Protein AF-A0A3C1P067-F1 (afdb_monomer)

Nearest PDB structures (foldseek):
  3o05-assembly1_A  TM=1.011E+00  e=6.252E-05  Saccharomyces cerevisiae
  5lnw-assembly1_C  TM=1.011E+00  e=7.720E-05  Arabidopsis thaliana
  5k2z-assembly1_D  TM=1.010E+00  e=1.097E-04  Arabidopsis thaliana
  7lb6-assembly1_N  TM=1.011E+00  e=1.177E-04  Arabidopsis thaliana
  4adu-assembly1_A  TM=9.879E-01  e=2.736E-04  Plasmodium berghei

Structure (mmCIF, N/CA/C/O backbone):
data_AF-A0A3C1P067-F1
#
_entry.id   AF-A0A3C1P067-F1
#
loop_
_atom_site.group_PDB
_atom_site.id
_atom_site.type_symbol
_atom_site.label_atom_id
_atom_site.label_alt_id
_atom_site.label_comp_id
_atom_site.label_asym_id
_atom_site.label_entity_id
_atom_site.label_seq_id
_atom_site.pdbx_PDB_ins_code
_atom_site.Cartn_x
_atom_site.Cartn_y
_atom_site.Cartn_z
_atom_site.occupancy
_atom_site.B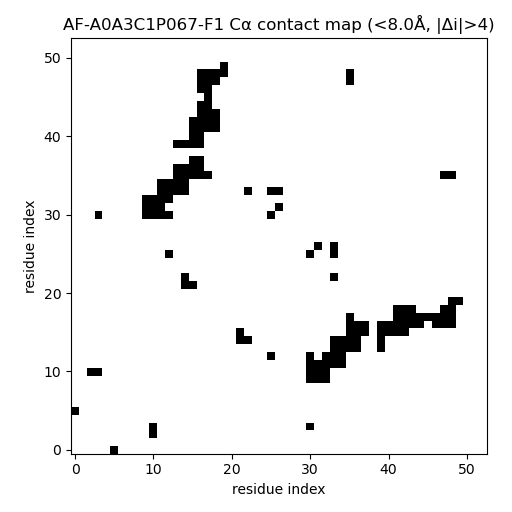_iso_or_equiv
_atom_site.auth_seq_id
_atom_site.auth_comp_id
_atom_site.auth_asym_id
_atom_site.auth_atom_id
_atom_site.pdbx_PDB_model_num
ATOM 1 N N . GLU A 1 1 ? -10.506 -13.066 9.622 1.00 71.94 1 GLU A N 1
ATOM 2 C CA . GLU A 1 1 ? -10.489 -11.592 9.715 1.00 71.94 1 GLU A CA 1
ATOM 3 C C . GLU A 1 1 ? -9.083 -11.090 9.404 1.00 71.94 1 GLU A C 1
ATOM 5 O O . GLU A 1 1 ? -8.140 -11.841 9.635 1.00 71.94 1 GLU A O 1
ATOM 10 N N . GLY A 1 2 ? -8.943 -9.910 8.791 1.00 92.62 2 GLY A N 1
ATOM 11 C CA . GLY A 1 2 ? -7.647 -9.330 8.393 1.00 92.62 2 GLY A CA 1
ATOM 12 C C . GLY A 1 2 ? -7.182 -8.214 9.335 1.00 92.62 2 GLY A C 1
ATOM 13 O O . GLY A 1 2 ? -7.921 -7.829 10.236 1.00 92.62 2 GLY A O 1
ATOM 14 N N . ILE A 1 3 ? -5.982 -7.665 9.104 1.00 96.12 3 ILE A N 1
ATOM 15 C CA . ILE A 1 3 ? -5.366 -6.641 9.976 1.00 96.12 3 ILE A CA 1
ATOM 16 C C . ILE A 1 3 ? -6.274 -5.413 10.147 1.00 96.12 3 ILE A C 1
ATOM 18 O O . ILE A 1 3 ? -6.469 -4.977 11.273 1.00 96.12 3 ILE A O 1
ATOM 22 N N . ILE A 1 4 ? -6.889 -4.917 9.065 1.00 95.94 4 ILE A N 1
ATOM 23 C CA . ILE A 1 4 ? -7.799 -3.753 9.094 1.00 95.94 4 ILE A CA 1
ATOM 24 C C . ILE A 1 4 ? -8.980 -3.976 10.052 1.00 95.94 4 ILE A C 1
ATOM 26 O O . ILE A 1 4 ? -9.358 -3.073 10.783 1.00 95.94 4 ILE A O 1
ATOM 30 N N . ALA A 1 5 ? -9.543 -5.187 10.089 1.00 96.94 5 ALA A N 1
ATOM 31 C CA . ALA A 1 5 ? -10.670 -5.500 10.970 1.00 96.94 5 ALA A CA 1
ATOM 32 C C . ALA A 1 5 ? -10.246 -5.736 12.432 1.00 96.94 5 ALA A C 1
ATOM 34 O O . ALA A 1 5 ? -11.080 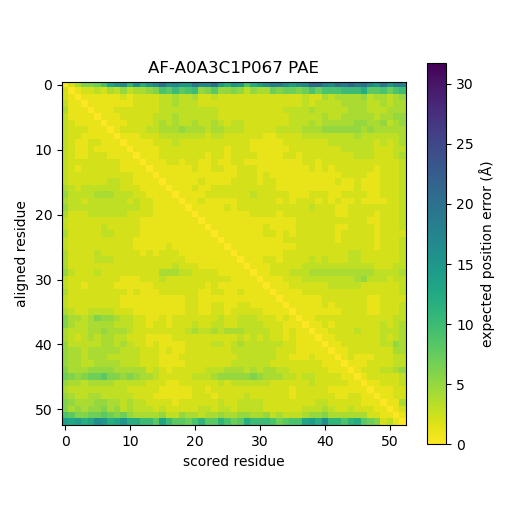-5.683 13.330 1.00 96.94 5 ALA A O 1
ATOM 35 N N . ALA A 1 6 ? -8.963 -6.018 12.672 1.00 97.81 6 ALA A N 1
ATOM 36 C CA . ALA A 1 6 ? -8.450 -6.386 13.987 1.00 97.81 6 ALA A CA 1
ATOM 37 C C . ALA A 1 6 ? -8.080 -5.179 14.863 1.00 97.81 6 ALA A C 1
ATOM 39 O O . ALA A 1 6 ? -7.922 -5.335 16.074 1.00 97.81 6 ALA A O 1
ATOM 40 N N . VAL A 1 7 ? -7.898 -3.993 14.273 1.00 97.19 7 VAL A N 1
ATOM 41 C CA . VAL A 1 7 ? -7.406 -2.804 14.979 1.00 97.19 7 VAL A CA 1
ATOM 42 C C . VAL A 1 7 ? -8.265 -1.578 14.691 1.00 97.19 7 VAL A C 1
ATOM 44 O O . VAL A 1 7 ? -8.891 -1.472 13.645 1.00 97.19 7 VAL A O 1
ATOM 47 N N . SER A 1 8 ? -8.280 -0.635 15.633 1.00 97.06 8 SER A N 1
ATOM 48 C CA . SER A 1 8 ? -8.972 0.655 15.497 1.00 97.06 8 SER A CA 1
ATOM 49 C C . SER A 1 8 ? -8.052 1.809 15.087 1.00 97.06 8 SER A C 1
ATOM 51 O O . SER A 1 8 ? -8.522 2.931 14.908 1.00 97.06 8 SER A O 1
ATOM 53 N N . ILE A 1 9 ? -6.743 1.559 14.997 1.00 97.81 9 ILE A N 1
ATOM 54 C CA . ILE A 1 9 ? -5.759 2.542 14.535 1.00 97.81 9 ILE A CA 1
ATOM 55 C C . ILE A 1 9 ? -5.627 2.485 13.008 1.00 97.81 9 ILE A C 1
ATOM 57 O O . ILE A 1 9 ? -5.867 1.420 12.438 1.00 97.81 9 ILE A O 1
ATOM 61 N N . PRO A 1 10 ? -5.199 3.581 12.353 1.00 98.00 10 PRO A N 1
ATOM 62 C CA . PRO A 1 10 ? -4.979 3.581 10.914 1.00 98.00 10 PRO A CA 1
ATOM 63 C C . PRO A 1 10 ? -3.989 2.500 10.473 1.00 98.00 10 PRO A C 1
ATOM 65 O O . PRO A 1 10 ? -2.949 2.293 11.108 1.00 98.00 10 PRO A O 1
ATOM 68 N N . VAL A 1 11 ? -4.298 1.840 9.362 1.00 97.81 11 VAL A N 1
ATOM 69 C CA . VAL A 1 11 ? -3.481 0.795 8.750 1.00 97.81 11 VAL A CA 1
ATOM 70 C C . VAL A 1 11 ? -2.843 1.320 7.471 1.00 97.81 11 VAL A C 1
ATOM 72 O O . VAL A 1 11 ? -3.502 1.834 6.571 1.00 97.81 11 VAL A O 1
ATOM 75 N N . MET A 1 12 ? -1.529 1.135 7.381 1.00 97.88 12 MET A N 1
ATOM 76 C CA . MET A 1 12 ? -0.739 1.436 6.194 1.00 97.88 12 MET A CA 1
ATOM 77 C C . MET A 1 12 ? -0.335 0.142 5.490 1.00 97.88 12 MET A C 1
ATOM 79 O O . MET A 1 12 ? -0.028 -0.859 6.143 1.00 97.88 12 MET A O 1
ATOM 83 N N . ALA A 1 13 ? -0.280 0.178 4.161 1.00 97.94 13 ALA A N 1
ATOM 84 C CA . ALA A 1 13 ? 0.285 -0.897 3.354 1.00 97.94 13 ALA A CA 1
ATOM 85 C C . ALA A 1 13 ? 1.366 -0.374 2.405 1.00 97.94 13 ALA A C 1
ATOM 87 O O . ALA A 1 13 ? 1.352 0.788 2.001 1.00 97.94 13 ALA A O 1
ATOM 88 N N . LYS A 1 14 ? 2.309 -1.253 2.052 1.00 98.06 14 LYS A N 1
ATOM 89 C CA . LYS A 1 14 ? 3.421 -0.926 1.158 1.00 98.06 14 LYS A CA 1
ATOM 90 C C . LYS A 1 14 ? 3.089 -1.268 -0.292 1.00 98.06 14 LYS A C 1
ATOM 92 O O . LYS A 1 14 ? 2.577 -2.353 -0.557 1.00 98.06 14 LYS A O 1
ATOM 97 N N . ALA A 1 15 ? 3.450 -0.376 -1.206 1.00 98.00 15 ALA A N 1
ATOM 98 C CA . ALA A 1 15 ? 3.464 -0.598 -2.648 1.00 98.00 15 ALA A CA 1
ATOM 99 C C . ALA A 1 15 ? 4.906 -0.530 -3.170 1.00 98.00 15 ALA A C 1
ATOM 101 O O . ALA A 1 15 ? 5.747 0.177 -2.605 1.00 98.00 15 ALA A O 1
ATOM 102 N N . ARG A 1 16 ? 5.211 -1.264 -4.244 1.00 98.50 16 ARG A N 1
ATOM 103 C CA . ARG A 1 16 ? 6.515 -1.165 -4.914 1.00 98.50 16 ARG A CA 1
ATOM 104 C C . ARG A 1 16 ? 6.666 0.184 -5.617 1.00 98.50 16 ARG A C 1
ATOM 106 O O . ARG A 1 16 ? 5.690 0.722 -6.142 1.00 98.50 16 ARG A O 1
ATOM 113 N N . ILE A 1 17 ? 7.904 0.680 -5.694 1.00 98.00 17 ILE A N 1
ATOM 114 C CA . ILE A 1 17 ? 8.238 1.891 -6.460 1.00 98.00 17 ILE A CA 1
ATOM 115 C C . ILE A 1 17 ? 7.752 1.754 -7.908 1.00 98.00 17 ILE A C 1
ATOM 117 O O . ILE A 1 17 ? 8.047 0.756 -8.575 1.00 98.00 17 ILE A O 1
ATOM 121 N N . GLY A 1 18 ? 6.969 2.739 -8.352 1.00 97.00 18 GLY A N 1
ATOM 122 C CA . GLY A 1 18 ? 6.388 2.842 -9.689 1.00 97.00 18 GLY A CA 1
ATOM 123 C C . GLY A 1 18 ? 5.189 1.932 -9.966 1.00 97.00 18 GLY A C 1
ATOM 124 O O . GLY A 1 18 ? 4.602 1.996 -11.047 1.00 97.00 18 GLY A O 1
ATOM 125 N N . HIS A 1 19 ? 4.769 1.090 -9.015 1.00 97.88 19 HIS A N 1
ATOM 126 C CA . HIS A 1 19 ? 3.711 0.105 -9.250 1.00 97.88 19 HIS A CA 1
ATOM 127 C C . HIS A 1 19 ? 2.301 0.654 -8.971 1.00 97.88 19 HIS A C 1
ATOM 129 O O . HIS A 1 19 ? 1.625 0.249 -8.022 1.00 97.88 19 HIS A O 1
ATOM 135 N N . PHE A 1 20 ? 1.797 1.539 -9.833 1.00 96.69 20 PHE A N 1
ATOM 136 C CA . PHE A 1 20 ? 0.497 2.201 -9.628 1.00 96.69 20 PHE A CA 1
ATOM 137 C C . PHE A 1 20 ? -0.681 1.220 -9.461 1.00 96.69 20 PHE A C 1
ATOM 139 O O . PHE A 1 20 ? -1.578 1.462 -8.658 1.00 96.69 20 PHE A O 1
ATOM 146 N N . ALA A 1 21 ? -0.661 0.073 -10.148 1.00 97.31 21 ALA A N 1
ATOM 147 C CA . ALA A 1 21 ? -1.719 -0.931 -10.027 1.00 97.31 21 ALA A CA 1
ATOM 148 C C . ALA A 1 21 ? -1.768 -1.585 -8.630 1.00 97.31 21 ALA A C 1
ATOM 150 O O . ALA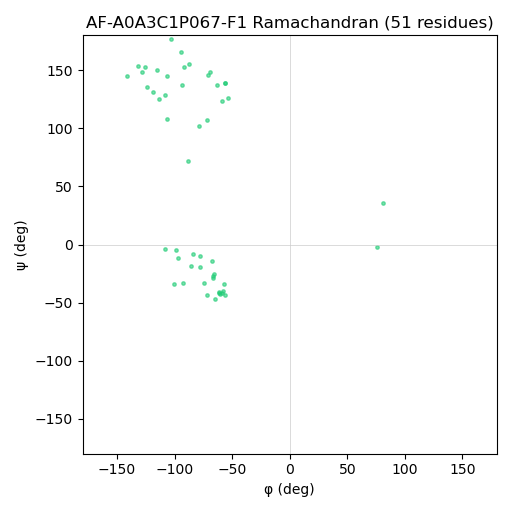 A 1 21 ? -2.834 -1.991 -8.179 1.00 97.31 21 ALA A O 1
ATOM 151 N N . GLU A 1 22 ? -0.639 -1.650 -7.911 1.00 97.31 22 GLU A N 1
ATOM 152 C CA . GLU A 1 22 ? -0.629 -2.142 -6.524 1.00 97.31 22 GLU A CA 1
ATOM 153 C C . GLU A 1 22 ? -1.278 -1.109 -5.613 1.00 97.31 22 GLU A C 1
ATOM 155 O O . GLU A 1 22 ? -2.125 -1.463 -4.796 1.00 97.31 22 GLU A O 1
ATOM 160 N N . ALA A 1 23 ? -0.948 0.171 -5.803 1.00 97.00 23 ALA A N 1
ATOM 161 C CA . ALA A 1 23 ? -1.584 1.256 -5.070 1.00 97.00 23 ALA A CA 1
ATOM 162 C C . ALA A 1 23 ? -3.108 1.291 -5.297 1.00 97.00 23 ALA A C 1
ATOM 164 O O . ALA A 1 23 ? -3.857 1.409 -4.332 1.00 97.00 23 ALA A O 1
ATOM 165 N N . GLN A 1 24 ? -3.585 1.086 -6.530 1.00 97.38 24 GLN A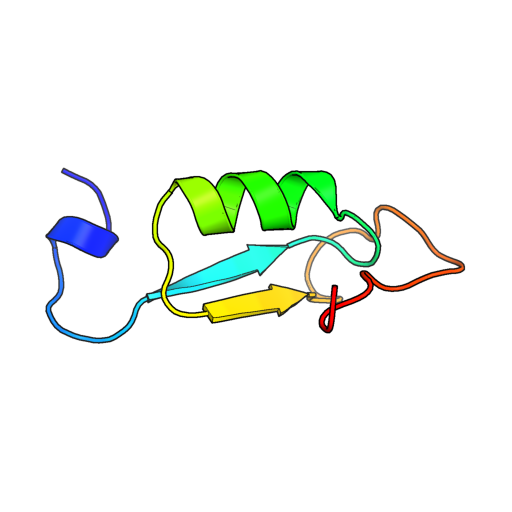 N 1
ATOM 166 C CA . GLN A 1 24 ? -5.023 1.008 -6.838 1.00 97.38 24 GLN A CA 1
ATOM 167 C C . GLN A 1 24 ? -5.729 -0.153 -6.122 1.00 97.38 24 GLN A C 1
ATOM 169 O O . GLN A 1 24 ? -6.840 0.007 -5.606 1.00 97.38 24 GLN A O 1
ATOM 174 N N . VAL A 1 25 ? -5.089 -1.325 -6.058 1.00 97.69 25 VAL A N 1
ATOM 175 C CA . VAL A 1 25 ? -5.621 -2.472 -5.308 1.00 97.69 25 VAL A CA 1
ATOM 176 C C . VAL A 1 25 ? -5.670 -2.160 -3.814 1.00 97.69 25 VAL A C 1
ATOM 178 O O . VAL A 1 25 ? -6.703 -2.379 -3.188 1.00 97.69 25 VAL A O 1
ATOM 181 N N . LEU A 1 26 ? -4.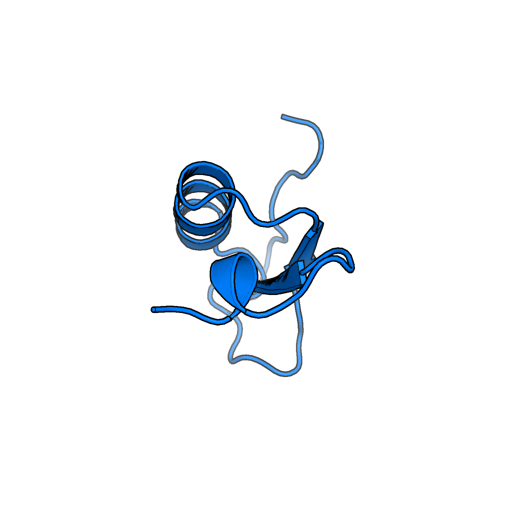596 -1.609 -3.241 1.00 97.06 26 LEU A N 1
ATOM 182 C CA . LEU A 1 26 ? -4.552 -1.246 -1.822 1.00 97.06 26 LEU A CA 1
ATOM 183 C C . LEU A 1 26 ? -5.614 -0.197 -1.465 1.00 97.06 26 LEU A C 1
ATOM 185 O O . LEU A 1 26 ? -6.308 -0.353 -0.461 1.00 97.06 26 LEU A O 1
ATOM 189 N N . GLN A 1 27 ? -5.805 0.813 -2.315 1.00 95.31 27 GLN A N 1
ATOM 190 C CA . GLN A 1 27 ? -6.862 1.813 -2.158 1.00 95.31 27 GLN A CA 1
ATOM 191 C C . GLN A 1 27 ? -8.256 1.169 -2.190 1.00 95.31 27 GLN A C 1
ATOM 193 O O . GLN A 1 27 ? -9.097 1.480 -1.350 1.00 95.31 27 GLN A O 1
ATOM 198 N N . SER A 1 28 ? -8.488 0.222 -3.105 1.00 96.81 28 SER A N 1
ATOM 199 C CA . SER A 1 28 ? -9.758 -0.515 -3.201 1.00 96.81 28 SER A CA 1
ATOM 200 C C . SER A 1 28 ? -10.018 -1.420 -1.990 1.00 96.81 28 SER A C 1
ATOM 202 O O . SER A 1 28 ? -11.171 -1.672 -1.647 1.00 96.81 28 SER A O 1
ATOM 204 N N . LEU A 1 29 ? -8.960 -1.908 -1.333 1.00 96.06 29 LEU A N 1
ATOM 205 C CA . LEU A 1 29 ? -9.039 -2.686 -0.092 1.00 96.06 29 LEU A CA 1
ATOM 206 C C . LEU A 1 29 ? -9.277 -1.818 1.156 1.00 96.06 29 LEU A C 1
ATOM 208 O O . LEU A 1 29 ? -9.560 -2.371 2.218 1.00 96.06 29 LEU A O 1
ATOM 212 N N . GLY A 1 30 ? -9.190 -0.490 1.036 1.00 95.38 30 GLY A N 1
ATOM 213 C CA . GLY A 1 30 ? -9.519 0.447 2.110 1.00 95.38 30 GLY A CA 1
ATOM 214 C C . GLY A 1 30 ? -8.411 0.649 3.143 1.00 95.38 30 GLY A C 1
ATOM 215 O O . GLY A 1 30 ? -8.713 0.802 4.322 1.00 95.38 30 GLY A O 1
ATOM 216 N N . VAL A 1 31 ? -7.139 0.631 2.731 1.00 96.62 31 VAL A N 1
ATOM 217 C CA . VAL A 1 31 ? -6.043 1.074 3.613 1.00 96.62 31 VAL A CA 1
ATOM 218 C C . VAL A 1 31 ? -6.083 2.593 3.793 1.00 96.62 31 VAL A C 1
ATOM 220 O O . VAL A 1 31 ? -6.415 3.319 2.857 1.00 96.62 31 VAL A O 1
ATOM 223 N N . ASP A 1 32 ? -5.702 3.083 4.971 1.00 97.62 32 ASP A N 1
ATOM 224 C CA . ASP A 1 32 ? -5.702 4.520 5.268 1.00 97.62 32 ASP A CA 1
ATOM 225 C C . ASP A 1 32 ? -4.545 5.251 4.574 1.00 97.62 32 ASP A C 1
ATOM 227 O O . ASP A 1 32 ? -4.675 6.409 4.175 1.00 97.62 32 ASP A O 1
ATOM 231 N N . TYR A 1 33 ? -3.406 4.567 4.416 1.00 97.38 33 TYR A N 1
ATOM 232 C CA . TYR A 1 33 ? -2.204 5.113 3.788 1.00 97.38 33 TYR A CA 1
ATOM 233 C C . TYR A 1 33 ? -1.497 4.077 2.912 1.00 97.38 33 TYR A C 1
ATOM 235 O O . TYR A 1 33 ? -1.415 2.892 3.250 1.00 97.38 33 TYR A O 1
ATOM 243 N N . ILE A 1 34 ? -0.919 4.555 1.810 1.00 97.56 34 ILE A N 1
ATOM 244 C CA . ILE A 1 34 ? -0.069 3.769 0.915 1.00 97.56 34 ILE A CA 1
ATOM 245 C C . ILE A 1 34 ? 1.353 4.317 0.997 1.00 97.56 34 ILE A C 1
ATOM 247 O O . ILE A 1 34 ? 1.585 5.502 0.764 1.00 97.56 34 ILE A O 1
ATOM 251 N N . ASP A 1 35 ? 2.296 3.437 1.308 1.00 98.06 35 ASP A N 1
ATOM 252 C CA . ASP A 1 35 ? 3.724 3.734 1.367 1.00 98.06 35 ASP A CA 1
ATOM 253 C C . ASP A 1 35 ? 4.437 3.123 0.158 1.00 98.06 35 ASP A C 1
ATOM 255 O O . ASP A 1 35 ? 4.581 1.905 0.048 1.00 98.06 35 ASP A O 1
ATOM 259 N N . GLU A 1 36 ? 4.859 3.967 -0.778 1.00 97.75 36 GLU A N 1
ATOM 260 C CA . GLU A 1 36 ? 5.673 3.539 -1.914 1.00 97.75 36 GLU A CA 1
ATOM 261 C C . GLU A 1 36 ? 7.120 3.373 -1.447 1.00 97.75 36 GLU A C 1
ATOM 263 O O . GLU A 1 36 ? 7.828 4.360 -1.259 1.00 97.75 36 GLU A O 1
ATOM 268 N N . SER A 1 37 ? 7.538 2.125 -1.229 1.00 97.19 37 SER A N 1
ATOM 269 C CA . SER A 1 37 ? 8.715 1.829 -0.414 1.00 97.19 37 SER A CA 1
ATOM 270 C C . SER A 1 37 ? 9.807 1.102 -1.195 1.00 97.19 37 SER A C 1
ATOM 272 O O . SER A 1 37 ? 9.577 0.063 -1.812 1.00 97.19 37 SER A O 1
ATOM 274 N N . GLU A 1 38 ? 11.028 1.611 -1.069 1.00 95.44 38 GLU A N 1
ATOM 275 C CA . GLU A 1 38 ? 12.291 1.043 -1.548 1.00 95.44 38 GLU A CA 1
ATOM 276 C C . GLU A 1 38 ? 12.697 -0.249 -0.827 1.00 95.44 38 GLU A C 1
ATOM 278 O O . GLU A 1 38 ? 13.571 -0.980 -1.291 1.00 95.44 38 GLU A O 1
ATOM 283 N N . VAL A 1 39 ? 12.059 -0.543 0.312 1.00 97.19 39 VAL A N 1
ATOM 284 C CA . VAL A 1 39 ? 12.220 -1.817 1.030 1.00 97.19 39 VAL A CA 1
ATOM 285 C C . VAL A 1 39 ? 11.670 -2.981 0.200 1.00 97.19 39 VAL A C 1
ATOM 287 O O . VAL A 1 39 ? 12.105 -4.122 0.364 1.00 97.19 39 VAL A O 1
ATOM 290 N N . LEU A 1 40 ? 10.720 -2.706 -0.700 1.00 95.94 40 LEU A N 1
ATOM 291 C CA . LEU A 1 40 ? 10.238 -3.670 -1.681 1.00 95.94 40 LEU A CA 1
ATOM 292 C C . LEU A 1 40 ? 11.034 -3.547 -2.984 1.00 95.94 40 LEU A C 1
ATOM 294 O O . LEU A 1 40 ? 11.525 -2.479 -3.338 1.00 95.94 40 LEU A O 1
ATOM 298 N N . THR A 1 41 ? 11.129 -4.644 -3.737 1.00 97.44 41 THR A N 1
ATOM 299 C CA . THR A 1 41 ? 11.777 -4.633 -5.055 1.00 97.44 41 THR A CA 1
ATOM 300 C C . THR A 1 41 ? 11.073 -3.630 -5.981 1.00 97.44 41 THR A C 1
ATOM 302 O O . THR A 1 41 ? 9.867 -3.785 -6.192 1.00 97.44 41 THR A O 1
ATOM 305 N N . PRO A 1 42 ? 11.781 -2.635 -6.553 1.00 96.56 42 PRO A N 1
ATOM 306 C CA . PRO A 1 42 ? 11.177 -1.668 -7.468 1.00 96.56 42 PRO A CA 1
ATOM 307 C C . PRO A 1 42 ? 10.500 -2.355 -8.656 1.00 96.56 42 PRO A C 1
ATOM 309 O O . PRO A 1 42 ? 11.030 -3.324 -9.203 1.00 96.56 42 PRO A O 1
ATOM 312 N N . ALA A 1 43 ? 9.324 -1.866 -9.050 1.00 97.50 43 ALA A N 1
ATOM 313 C CA . ALA A 1 43 ? 8.64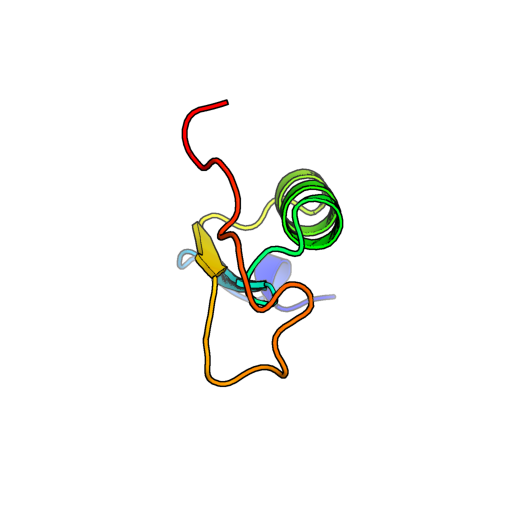3 -2.325 -10.259 1.00 97.50 43 ALA A CA 1
ATOM 314 C C . ALA A 1 43 ? 8.998 -1.462 -11.473 1.00 97.50 43 ALA A C 1
ATOM 316 O O . ALA A 1 43 ? 9.090 -1.975 -12.586 1.00 97.50 43 ALA A O 1
ATOM 317 N N . ASP A 1 44 ? 9.230 -0.172 -11.240 1.00 96.69 44 ASP A N 1
ATOM 318 C CA . ASP A 1 44 ? 9.819 0.761 -12.191 1.00 96.69 44 ASP A CA 1
ATOM 319 C C . ASP A 1 44 ? 11.056 1.399 -11.537 1.00 96.69 44 ASP A C 1
ATOM 321 O O . ASP A 1 44 ? 11.037 1.768 -10.364 1.00 96.69 44 ASP A O 1
ATOM 325 N N . TYR A 1 45 ? 12.149 1.495 -12.292 1.00 95.25 45 TYR A N 1
ATOM 326 C CA . TYR A 1 45 ? 13.398 2.123 -11.850 1.00 95.25 45 TYR A CA 1
ATOM 327 C C . TYR A 1 45 ? 13.525 3.580 -12.312 1.00 95.25 45 TYR A C 1
ATOM 329 O O . TYR A 1 45 ? 14.433 4.282 -11.869 1.00 95.25 45 TYR A O 1
ATOM 337 N N . ALA A 1 46 ? 12.657 4.027 -13.220 1.00 96.88 46 ALA A N 1
ATOM 338 C CA . ALA A 1 46 ? 12.675 5.369 -13.784 1.00 96.88 46 ALA A CA 1
ATOM 339 C C . ALA A 1 46 ? 11.628 6.284 -13.140 1.00 96.88 46 ALA A C 1
ATOM 341 O O . ALA A 1 46 ? 11.888 7.477 -12.984 1.00 96.88 46 ALA A O 1
ATOM 342 N N . ASN A 1 47 ? 10.466 5.744 -12.756 1.00 96.75 47 ASN A N 1
ATOM 343 C CA . ASN A 1 47 ? 9.335 6.541 -12.283 1.00 96.75 47 ASN A CA 1
ATOM 344 C C . ASN A 1 47 ? 8.791 6.059 -10.937 1.00 96.75 47 ASN A C 1
ATOM 346 O O . ASN A 1 47 ? 8.774 4.867 -10.638 1.00 96.75 47 ASN A O 1
ATOM 350 N N . HIS A 1 48 ? 8.284 7.016 -10.163 1.00 97.06 48 HIS A N 1
ATOM 351 C CA . HIS A 1 48 ? 7.418 6.758 -9.017 1.00 97.06 48 HIS A CA 1
ATOM 352 C C . HIS A 1 48 ? 5.953 6.866 -9.448 1.00 97.06 48 HIS A C 1
ATOM 354 O O . HIS A 1 48 ? 5.639 7.403 -10.512 1.00 97.06 48 HIS A O 1
ATOM 360 N N . ILE A 1 49 ? 5.051 6.370 -8.610 1.00 96.69 49 ILE A N 1
ATOM 36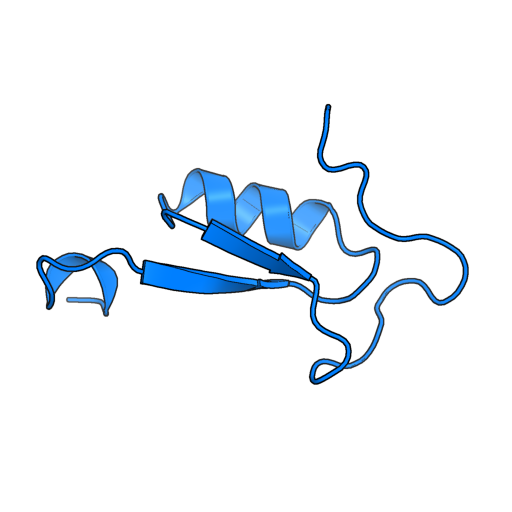1 C CA . ILE A 1 49 ? 3.607 6.511 -8.804 1.00 96.69 49 ILE A CA 1
ATOM 362 C C . ILE A 1 49 ? 3.225 8.002 -8.756 1.00 96.69 49 ILE A C 1
ATOM 364 O O . ILE A 1 49 ? 3.691 8.733 -7.878 1.00 96.69 49 ILE A O 1
ATOM 368 N N . ASP A 1 50 ? 2.345 8.452 -9.655 1.00 96.31 50 ASP A N 1
ATOM 369 C CA . ASP A 1 50 ? 1.696 9.761 -9.517 1.00 96.31 50 ASP A CA 1
ATOM 370 C C . ASP A 1 50 ? 0.670 9.702 -8.375 1.00 96.31 50 ASP A C 1
ATOM 372 O O . ASP A 1 50 ? -0.364 9.048 -8.481 1.00 96.31 50 ASP A O 1
ATOM 376 N N . LYS A 1 51 ? 0.997 10.341 -7.249 1.00 92.38 51 LYS A N 1
ATOM 377 C CA . LYS A 1 51 ? 0.208 10.297 -6.004 1.00 92.38 51 LYS A CA 1
ATOM 378 C C . LYS A 1 51 ? -0.935 11.315 -5.978 1.00 92.38 51 LYS A C 1
ATOM 380 O O . LYS A 1 51 ? -1.700 11.321 -5.017 1.00 92.38 51 LYS A O 1
ATOM 385 N N . TRP A 1 52 ? -0.990 12.216 -6.958 1.00 91.44 52 TRP A N 1
ATOM 386 C CA . TRP A 1 52 ? -1.926 13.345 -6.977 1.00 91.44 52 TRP A CA 1
ATOM 387 C C . TRP A 1 52 ? -3.039 13.190 -8.013 1.00 91.44 52 TRP A C 1
ATOM 389 O O . TRP A 1 52 ? -3.914 14.055 -8.086 1.00 91.44 52 TRP A O 1
ATOM 399 N N . GLN A 1 53 ? -2.983 12.124 -8.812 1.00 75.06 53 GLN A N 1
ATOM 400 C CA . GLN A 1 53 ? -4.076 11.694 -9.681 1.00 75.06 53 GLN A CA 1
ATOM 401 C C . GLN A 1 53 ? -5.158 10.924 -8.928 1.00 75.06 53 GLN A C 1
ATOM 403 O O . GLN A 1 53 ? -4.843 10.272 -7.907 1.00 75.06 53 GLN A O 1
#

Radius of gyration: 11.85 Å; Cα contacts (8 Å, |Δi|>4): 75; chains: 1; bounding box: 24×25×29 Å

Foldseek 3Di:
DDPVVVDPDAAEDEDEFQCVVVVVVVVVVPHPYYHHDPVDDHPDPPHGDPPPD

Mean predicted aligned error: 2.61 Å

pLDDT: mean 95.91, std 4.66, range [71.94, 98.5]

Sequence (53 aa):
EGIIAAVSIPVMAKARIGHFAEAQVLQSLGVDYIDESEVLTPADYANHIDKWQ

Solvent-accessible surface area (backbone atoms only — not comparable to full-atom v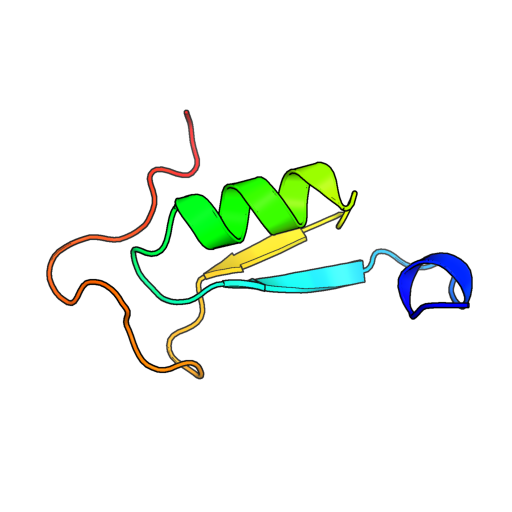alues): 3384 Å² total; per-residue (Å²): 138,54,74,73,80,74,49,92,65,89,44,73,46,80,26,35,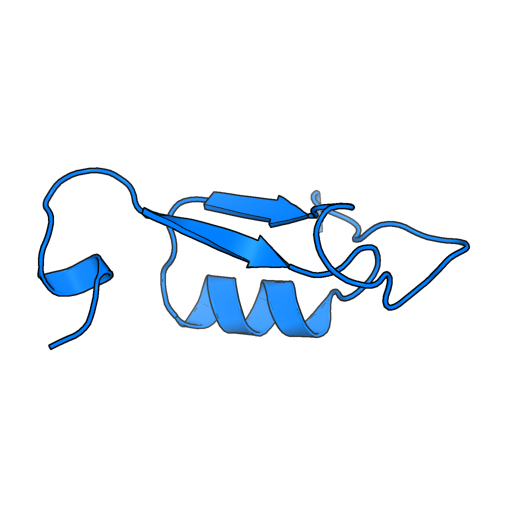28,33,34,52,71,51,48,53,51,44,55,74,72,63,49,76,42,79,41,74,30,84,90,39,77,62,72,35,95,88,46,69,55,77,84,85,114

Secondary structure (DSSP, 8-state):
--HHHH-SS--EEEE-TT-HHHHHHHHHTT-SEEEE-TTSPPS-SS----S--